Protein AF-A0A412G5H3-F1 (afdb_monomer_lite)

pLDDT: mean 85.01, std 16.0, range [26.7, 97.06]

Structure (mmCIF, N/CA/C/O backbone):
data_AF-A0A412G5H3-F1
#
_entry.id   AF-A0A412G5H3-F1
#
loop_
_atom_site.group_PDB
_atom_site.id
_atom_site.type_symbol
_atom_site.label_atom_id
_atom_site.label_alt_id
_atom_site.label_comp_id
_atom_site.label_asym_id
_atom_site.label_entity_id
_atom_site.label_seq_id
_atom_site.pdbx_PDB_ins_code
_atom_site.Cartn_x
_atom_site.Cartn_y
_atom_site.Cartn_z
_atom_site.occupancy
_atom_site.B_iso_or_equiv
_atom_site.auth_seq_id
_atom_site.auth_comp_id
_atom_site.auth_asym_id
_atom_site.auth_atom_id
_atom_site.pdbx_PDB_model_num
ATOM 1 N N . MET A 1 1 ? 28.361 -11.683 17.039 1.00 38.72 1 MET A N 1
ATOM 2 C CA . MET A 1 1 ? 29.606 -11.942 16.290 1.00 38.72 1 MET A CA 1
ATOM 3 C C . MET A 1 1 ? 29.649 -10.974 15.115 1.00 38.72 1 MET A C 1
ATOM 5 O O . MET A 1 1 ? 29.244 -11.325 14.021 1.00 38.72 1 MET A O 1
ATOM 9 N N . PHE A 1 2 ? 30.035 -9.723 15.370 1.00 49.38 2 PHE A N 1
ATOM 10 C CA . PHE A 1 2 ? 30.485 -8.808 14.322 1.00 49.38 2 PHE A CA 1
ATOM 11 C C . PHE A 1 2 ? 31.995 -8.756 14.503 1.00 49.38 2 PHE A C 1
ATOM 13 O O . PHE A 1 2 ? 32.462 -8.358 15.569 1.00 49.38 2 PHE A O 1
ATOM 20 N N . ILE A 1 3 ? 32.736 -9.308 13.548 1.00 54.56 3 ILE A N 1
ATOM 21 C CA . ILE A 1 3 ? 34.193 -9.324 13.610 1.00 54.56 3 ILE A CA 1
ATOM 22 C C . ILE A 1 3 ? 34.660 -7.883 13.387 1.00 54.56 3 ILE A C 1
ATOM 24 O O . ILE A 1 3 ? 34.399 -7.298 12.341 1.00 54.56 3 ILE A O 1
ATOM 28 N N . ALA A 1 4 ? 35.292 -7.304 14.408 1.00 57.75 4 ALA A N 1
ATOM 29 C CA . ALA A 1 4 ? 35.921 -5.988 14.370 1.00 57.75 4 ALA A CA 1
ATOM 30 C C . ALA A 1 4 ? 37.308 -6.089 13.716 1.00 57.75 4 A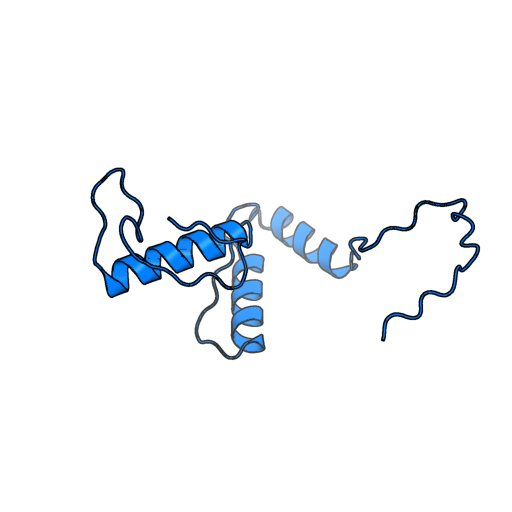LA A C 1
ATOM 32 O O . ALA A 1 4 ? 38.321 -5.737 14.316 1.00 57.75 4 ALA A O 1
ATOM 33 N N . GLU A 1 5 ? 37.366 -6.635 12.505 1.00 64.94 5 GLU A N 1
ATOM 34 C CA . GLU A 1 5 ? 38.575 -6.562 11.694 1.00 64.94 5 GLU A CA 1
ATOM 35 C C . GLU A 1 5 ? 38.544 -5.240 10.925 1.00 64.94 5 GLU A C 1
ATOM 37 O O . GLU A 1 5 ? 37.598 -4.938 10.195 1.00 64.94 5 GLU A O 1
ATOM 42 N N . ASN A 1 6 ? 39.574 -4.420 11.135 1.00 63.66 6 ASN A N 1
ATOM 43 C CA . ASN A 1 6 ? 39.787 -3.181 10.398 1.00 63.66 6 ASN A CA 1
ATOM 44 C C . ASN A 1 6 ? 40.200 -3.529 8.964 1.00 63.66 6 ASN A C 1
ATOM 46 O O . ASN A 1 6 ? 41.385 -3.611 8.649 1.00 63.66 6 ASN A O 1
ATOM 50 N N . HIS A 1 7 ? 39.216 -3.767 8.101 1.00 70.38 7 HIS A N 1
ATOM 51 C CA . HIS A 1 7 ? 39.452 -3.876 6.669 1.00 70.38 7 HIS A CA 1
ATOM 52 C C . HIS A 1 7 ? 39.784 -2.484 6.112 1.00 70.38 7 HIS A C 1
ATOM 54 O O . HIS A 1 7 ? 39.011 -1.541 6.287 1.00 70.38 7 HIS A O 1
ATOM 60 N N . ASP A 1 8 ? 40.921 -2.361 5.420 1.00 74.88 8 ASP A N 1
ATOM 61 C CA . ASP A 1 8 ? 41.285 -1.178 4.630 1.00 74.88 8 ASP A CA 1
ATOM 62 C C . ASP A 1 8 ? 40.389 -1.117 3.378 1.00 74.88 8 ASP A C 1
ATOM 64 O O . ASP A 1 8 ? 40.748 -1.566 2.285 1.00 74.88 8 ASP A O 1
ATOM 68 N N . ILE A 1 9 ? 39.142 -0.671 3.567 1.00 77.62 9 ILE A N 1
ATOM 69 C CA . ILE A 1 9 ? 38.141 -0.564 2.503 1.00 77.62 9 ILE A CA 1
ATOM 70 C C . ILE A 1 9 ? 38.444 0.696 1.698 1.00 77.62 9 ILE A C 1
ATOM 72 O O . ILE A 1 9 ? 38.086 1.810 2.084 1.00 77.62 9 ILE A O 1
ATOM 76 N N . LYS A 1 10 ? 39.076 0.512 0.540 1.00 81.56 10 LYS A N 1
ATOM 77 C CA . LYS A 1 10 ? 39.244 1.593 -0.430 1.00 81.56 10 LYS A CA 1
ATOM 78 C C . LYS A 1 10 ? 37.887 1.917 -1.067 1.00 81.56 10 LYS A C 1
ATOM 80 O O . LYS A 1 10 ? 37.222 0.994 -1.546 1.00 81.56 10 LYS A O 1
ATOM 85 N N . PRO A 1 11 ? 37.450 3.190 -1.079 1.00 78.25 11 PRO A N 1
ATOM 86 C CA . PRO A 1 11 ? 36.214 3.568 -1.747 1.00 78.25 11 PRO A CA 1
ATOM 87 C C . PRO A 1 11 ? 36.320 3.243 -3.238 1.00 78.25 11 PRO A C 1
ATOM 89 O O . PRO A 1 11 ? 37.343 3.498 -3.872 1.00 78.25 11 PRO A O 1
ATOM 92 N N . SER A 1 12 ? 35.262 2.655 -3.791 1.00 77.62 12 SER A N 1
ATOM 93 C CA . SER A 1 12 ? 35.169 2.399 -5.224 1.00 77.62 12 SER A CA 1
ATOM 94 C C . SER A 1 12 ? 35.182 3.714 -6.000 1.00 77.62 12 SER A C 1
ATOM 96 O O . SER A 1 12 ? 34.569 4.696 -5.583 1.00 77.62 12 SER A O 1
ATOM 98 N N . GLU A 1 13 ? 35.824 3.718 -7.166 1.00 82.12 13 GLU A N 1
ATOM 99 C CA . GLU A 1 13 ? 35.853 4.893 -8.050 1.00 82.12 13 GLU A CA 1
ATOM 100 C C . GLU A 1 13 ? 34.446 5.293 -8.533 1.00 82.12 13 GLU A C 1
ATOM 102 O O . GLU A 1 13 ? 34.172 6.464 -8.785 1.00 82.12 13 GLU A O 1
ATOM 107 N N . ALA A 1 14 ? 33.528 4.324 -8.612 1.00 86.88 14 ALA A N 1
ATOM 108 C CA . ALA A 1 14 ? 32.127 4.530 -8.958 1.00 86.88 14 ALA A CA 1
ATOM 109 C C . ALA A 1 14 ? 31.209 4.465 -7.726 1.00 86.88 14 ALA A C 1
ATOM 111 O O . ALA A 1 14 ? 31.468 3.737 -6.766 1.00 86.88 14 ALA A O 1
ATOM 112 N N . LYS A 1 15 ? 30.081 5.184 -7.778 1.00 88.00 15 LYS A N 1
ATOM 113 C CA . LYS A 1 15 ? 29.051 5.160 -6.731 1.00 88.00 15 LYS A CA 1
ATOM 114 C C . LYS A 1 15 ? 28.384 3.782 -6.663 1.00 88.00 15 LYS A C 1
ATOM 116 O O . LYS A 1 15 ? 27.693 3.386 -7.598 1.00 88.00 15 LYS A O 1
ATOM 121 N N . ILE A 1 16 ? 28.527 3.094 -5.532 1.00 88.75 16 ILE A N 1
ATOM 122 C CA . ILE A 1 16 ? 27.803 1.847 -5.252 1.00 88.75 16 ILE A CA 1
ATOM 123 C C . ILE A 1 16 ? 26.413 2.202 -4.716 1.00 88.75 16 ILE A C 1
ATOM 125 O O . ILE A 1 16 ? 26.277 2.848 -3.676 1.00 88.75 16 ILE A O 1
ATOM 129 N N . LEU A 1 17 ? 25.369 1.802 -5.440 1.00 89.81 17 LEU A N 1
ATOM 130 C CA . LEU A 1 17 ? 23.981 1.940 -5.001 1.00 89.81 17 LEU A CA 1
ATOM 131 C C . LEU A 1 17 ? 23.580 0.704 -4.188 1.00 89.81 17 LEU A C 1
ATOM 133 O O . LEU A 1 17 ? 23.817 -0.416 -4.625 1.00 89.81 17 LEU A O 1
ATOM 137 N N . LEU A 1 18 ? 22.940 0.904 -3.031 1.00 92.88 18 LEU A N 1
ATOM 138 C CA . LEU A 1 18 ? 22.467 -0.202 -2.184 1.00 92.88 18 LEU A CA 1
ATOM 139 C C . LEU A 1 18 ? 21.308 -0.975 -2.835 1.00 92.88 18 LEU A C 1
ATOM 141 O O . LEU A 1 18 ? 21.204 -2.188 -2.686 1.00 92.88 18 LEU A O 1
ATOM 145 N N . SER A 1 19 ? 20.438 -0.264 -3.555 1.00 92.00 19 SER A N 1
ATOM 146 C CA . SER A 1 19 ? 19.273 -0.830 -4.236 1.00 92.00 19 SER A CA 1
ATOM 147 C C . SER A 1 19 ? 18.894 0.034 -5.440 1.00 92.00 19 SER A C 1
ATOM 149 O O . SER A 1 19 ? 18.155 1.014 -5.311 1.00 92.00 19 SER A O 1
ATOM 151 N N . SER A 1 20 ? 19.422 -0.292 -6.617 1.00 92.12 20 SER A N 1
ATOM 152 C CA . SER A 1 20 ? 18.964 0.315 -7.867 1.00 92.12 20 SER A CA 1
ATOM 153 C C . SER A 1 20 ? 17.658 -0.340 -8.331 1.00 92.12 20 SER A C 1
ATOM 155 O O . SER A 1 20 ? 17.499 -1.558 -8.203 1.00 92.12 20 SER A O 1
ATOM 157 N N . PRO A 1 21 ? 16.709 0.433 -8.888 1.00 90.31 21 PRO A N 1
ATOM 158 C CA . PRO A 1 21 ? 15.543 -0.158 -9.528 1.00 90.31 21 PRO A CA 1
ATOM 159 C C . PRO A 1 21 ? 15.997 -0.994 -10.730 1.00 90.31 21 PRO A C 1
ATOM 161 O O . PRO A 1 21 ? 16.794 -0.535 -11.549 1.00 90.31 21 PRO A O 1
ATOM 164 N N . THR A 1 22 ? 15.485 -2.218 -10.840 1.00 92.00 22 THR A N 1
ATOM 165 C CA . THR A 1 22 ? 15.706 -3.079 -12.009 1.00 92.00 22 THR A CA 1
ATOM 166 C C . THR A 1 22 ? 14.458 -3.025 -12.879 1.00 92.00 22 THR A C 1
ATOM 168 O O . THR A 1 22 ? 13.416 -3.551 -12.498 1.00 92.00 22 THR A O 1
ATOM 171 N N . MET A 1 23 ? 14.544 -2.342 -14.022 1.00 90.62 23 MET A N 1
ATOM 172 C CA . MET A 1 23 ? 13.427 -2.228 -14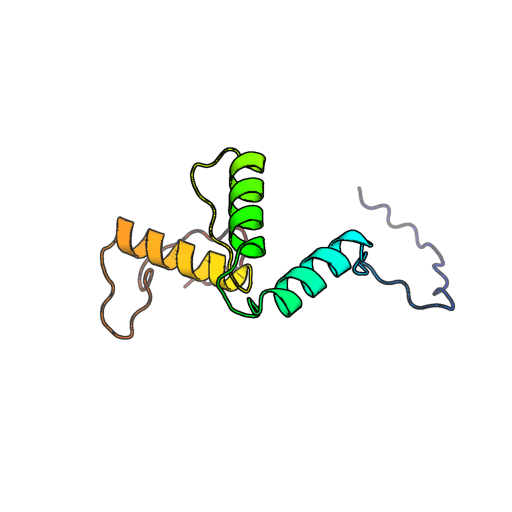.962 1.00 90.62 23 MET A CA 1
ATOM 173 C C . MET A 1 23 ? 13.416 -3.434 -15.900 1.00 90.62 23 MET A C 1
ATOM 175 O O . MET A 1 23 ? 14.396 -3.680 -16.603 1.00 90.62 23 MET A O 1
ATOM 179 N N . HIS A 1 24 ? 12.305 -4.167 -15.932 1.00 91.50 24 HIS A N 1
ATOM 180 C CA . HIS A 1 24 ? 12.110 -5.273 -16.865 1.00 91.50 24 HIS A CA 1
ATOM 181 C C . HIS A 1 24 ? 11.451 -4.775 -18.165 1.00 91.50 24 HIS A C 1
ATOM 183 O O . HIS A 1 24 ? 10.670 -3.821 -18.114 1.00 91.50 24 HIS A O 1
ATOM 189 N N . PRO A 1 25 ? 11.709 -5.407 -19.328 1.00 91.12 25 PRO A N 1
ATOM 190 C CA . PRO A 1 25 ? 11.076 -5.019 -20.594 1.00 91.12 25 PRO A CA 1
ATOM 191 C C . PRO A 1 25 ? 9.541 -5.020 -20.529 1.00 91.12 25 PRO A C 1
ATOM 193 O O . PRO A 1 25 ? 8.893 -4.113 -21.044 1.00 91.12 25 PRO A O 1
ATOM 196 N N . GLU A 1 26 ? 8.961 -5.984 -19.813 1.00 91.50 26 GLU A N 1
ATOM 197 C CA . GLU A 1 26 ? 7.512 -6.104 -19.609 1.00 91.50 26 GLU A CA 1
ATOM 198 C C . GLU A 1 26 ? 6.922 -4.905 -18.860 1.00 91.50 26 GLU A C 1
ATOM 200 O O . GLU A 1 26 ? 5.816 -4.466 -19.160 1.00 91.50 26 GLU A O 1
ATOM 205 N N . SER A 1 27 ? 7.679 -4.308 -17.928 1.00 90.06 27 SER A N 1
ATOM 206 C CA . SER A 1 27 ? 7.232 -3.118 -17.197 1.00 90.06 27 SER A CA 1
ATOM 207 C C . SER A 1 27 ? 6.919 -1.963 -18.144 1.00 90.06 27 SER A C 1
ATOM 209 O O . SER A 1 27 ? 6.016 -1.178 -17.869 1.00 90.06 27 SER A O 1
ATOM 211 N N . ARG A 1 28 ? 7.636 -1.863 -19.272 1.00 91.69 28 ARG A N 1
ATOM 212 C CA . ARG A 1 28 ? 7.351 -0.858 -20.296 1.00 91.69 28 ARG A CA 1
ATOM 213 C C . ARG A 1 28 ? 6.068 -1.179 -21.061 1.00 91.69 28 ARG A C 1
ATOM 215 O O . ARG A 1 28 ? 5.260 -0.279 -21.250 1.00 91.69 28 ARG A O 1
ATOM 222 N N . MET A 1 29 ? 5.854 -2.447 -21.410 1.00 94.25 29 MET A N 1
ATOM 223 C CA . MET A 1 29 ? 4.647 -2.893 -22.114 1.00 94.25 29 MET A CA 1
ATOM 224 C C . MET A 1 29 ? 3.370 -2.549 -21.336 1.00 94.25 29 MET A C 1
ATOM 226 O O . MET A 1 29 ? 2.437 -2.006 -21.916 1.00 94.25 29 MET A O 1
ATOM 230 N N . TYR A 1 30 ? 3.342 -2.783 -20.018 1.00 92.50 30 TYR A N 1
ATOM 231 C CA . TYR A 1 30 ? 2.173 -2.452 -19.190 1.00 92.50 30 TYR A CA 1
ATOM 232 C C . TYR A 1 30 ? 1.922 -0.945 -19.072 1.00 92.50 30 TYR A C 1
ATOM 234 O O . TYR A 1 30 ? 0.773 -0.515 -18.953 1.00 92.50 30 TYR A O 1
ATOM 242 N N . MET A 1 31 ? 2.987 -0.137 -19.090 1.00 91.69 31 MET A N 1
ATOM 243 C CA . MET A 1 31 ? 2.865 1.321 -19.093 1.00 91.69 31 MET A CA 1
ATOM 244 C C . MET A 1 31 ? 2.288 1.807 -20.420 1.00 91.69 31 MET A C 1
ATOM 246 O O . MET A 1 31 ? 1.348 2.595 -20.409 1.00 91.69 31 MET A O 1
ATOM 250 N N . ASP A 1 32 ? 2.809 1.308 -21.542 1.00 93.25 32 ASP A N 1
ATOM 251 C CA . ASP A 1 32 ? 2.320 1.663 -22.875 1.00 93.25 32 ASP A CA 1
ATOM 252 C C . ASP A 1 32 ? 0.844 1.224 -23.049 1.00 93.25 32 ASP A C 1
ATOM 254 O O . ASP A 1 32 ? 0.026 2.041 -23.462 1.00 93.25 32 ASP A O 1
ATOM 258 N N . GLU A 1 33 ? 0.444 0.024 -22.589 1.00 92.44 33 GLU A N 1
ATOM 259 C CA . GLU A 1 33 ? -0.971 -0.419 -22.576 1.00 92.44 33 GLU A CA 1
ATOM 260 C C . GLU A 1 33 ? -1.868 0.543 -21.778 1.00 92.44 33 GLU A C 1
ATOM 262 O O . GLU A 1 33 ? -2.977 0.868 -22.209 1.00 92.44 33 GLU A O 1
ATOM 267 N N . ALA A 1 34 ? -1.408 1.031 -20.621 1.00 92.75 34 ALA A N 1
ATOM 268 C CA . ALA A 1 34 ? -2.174 1.983 -19.815 1.00 92.75 34 ALA A CA 1
ATOM 269 C C . ALA A 1 34 ? -2.357 3.335 -20.524 1.00 92.75 34 ALA A C 1
ATOM 271 O O . ALA A 1 34 ? -3.424 3.942 -20.410 1.00 92.75 34 ALA A O 1
ATOM 272 N N . PHE A 1 35 ? -1.344 3.796 -21.265 1.00 92.81 35 PHE A N 1
ATOM 273 C CA . PHE A 1 35 ? -1.446 5.005 -22.084 1.00 92.81 35 PHE A CA 1
ATOM 274 C C . PHE A 1 35 ? -2.390 4.806 -23.273 1.00 92.81 35 PHE A C 1
ATOM 276 O O . PHE A 1 35 ? -3.296 5.619 -23.457 1.00 92.81 35 PHE A O 1
ATOM 283 N N . ASP A 1 36 ? -2.237 3.716 -24.025 1.00 93.56 36 ASP A N 1
ATOM 284 C CA . ASP A 1 36 ? -3.045 3.420 -25.216 1.00 93.56 36 ASP A CA 1
ATOM 285 C C . ASP A 1 36 ? -4.530 3.246 -24.873 1.00 93.56 36 ASP A C 1
ATOM 287 O O . ASP A 1 36 ? -5.417 3.679 -25.609 1.00 93.56 36 ASP A O 1
ATOM 291 N N . THR A 1 37 ? -4.815 2.642 -23.717 1.00 90.12 37 THR A N 1
ATOM 292 C CA . THR A 1 37 ? -6.181 2.446 -23.212 1.00 90.12 37 THR A CA 1
ATOM 293 C C . THR A 1 37 ? -6.715 3.641 -22.415 1.00 90.12 37 THR A C 1
ATOM 295 O O . THR A 1 37 ? -7.849 3.599 -21.935 1.00 90.12 37 THR A O 1
ATOM 298 N N . ASN A 1 38 ? -5.928 4.718 -22.296 1.00 89.25 38 ASN A N 1
ATOM 299 C CA . ASN A 1 38 ? -6.248 5.947 -21.569 1.00 89.25 38 ASN A CA 1
ATOM 300 C C . ASN A 1 38 ? -6.610 5.731 -20.080 1.00 89.25 38 ASN A C 1
ATOM 302 O O . ASN A 1 38 ? -7.369 6.499 -19.486 1.00 89.25 38 ASN A O 1
ATOM 306 N N . TRP A 1 39 ? -6.041 4.699 -19.453 1.00 87.38 39 TRP A N 1
ATOM 307 C CA . TRP A 1 39 ? -6.200 4.388 -18.027 1.00 87.38 39 TRP A CA 1
ATOM 308 C C . TRP A 1 39 ? -5.001 4.871 -17.205 1.00 87.38 39 TRP A C 1
ATOM 310 O O . TRP A 1 39 ? -4.383 4.121 -16.450 1.00 87.38 39 TRP A O 1
ATOM 320 N N . VAL A 1 40 ? -4.683 6.161 -17.319 1.00 85.75 40 VAL A N 1
ATOM 321 C CA . VAL A 1 40 ? -3.615 6.818 -16.543 1.00 85.75 40 VAL A CA 1
ATOM 322 C C . VAL A 1 40 ? -4.206 7.451 -15.277 1.00 85.75 40 VAL A C 1
ATOM 324 O O . VAL A 1 40 ? -4.173 8.663 -15.075 1.00 85.75 40 VAL A O 1
ATOM 327 N N . SER A 1 41 ? -4.840 6.629 -14.440 1.00 88.31 41 SER A N 1
ATOM 328 C CA . SER A 1 41 ? -5.537 7.075 -13.227 1.00 88.31 41 SER A CA 1
ATOM 329 C C . SER A 1 41 ? -5.348 6.086 -12.072 1.00 88.31 41 SER A C 1
ATOM 331 O O . SER A 1 4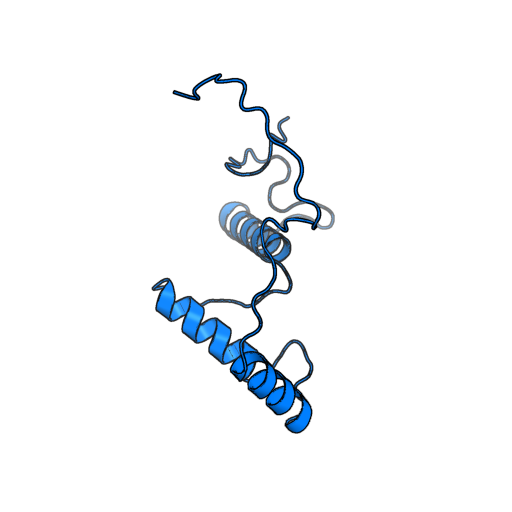1 ? -4.636 5.094 -12.185 1.00 88.31 41 SER A O 1
ATOM 333 N N . THR A 1 42 ? -6.004 6.336 -10.939 1.00 85.44 42 THR A N 1
ATOM 334 C CA . TH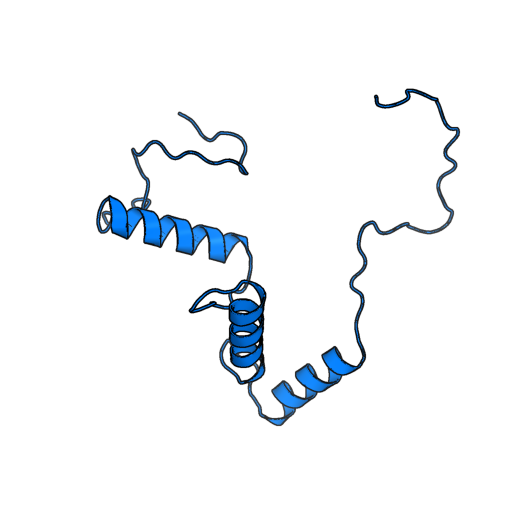R A 1 42 ? -6.035 5.440 -9.766 1.00 85.44 42 THR A CA 1
ATOM 335 C C . THR A 1 42 ? -6.967 4.240 -9.952 1.00 85.44 42 THR A C 1
ATOM 337 O O . THR A 1 42 ? -7.338 3.578 -8.987 1.00 85.44 42 THR A O 1
ATOM 340 N N . VAL A 1 43 ? -7.398 3.995 -11.185 1.00 83.25 43 VAL A N 1
ATOM 341 C CA . VAL A 1 43 ? -8.298 2.925 -11.600 1.00 83.25 43 VAL A CA 1
ATOM 342 C C . VAL A 1 43 ? -7.798 2.387 -12.934 1.00 83.25 43 VAL A C 1
ATOM 344 O O . VAL A 1 43 ? -7.330 3.154 -13.772 1.00 83.25 43 VAL A O 1
ATOM 347 N N . GLY A 1 44 ? -7.879 1.074 -13.123 1.00 89.31 44 GLY A N 1
ATOM 348 C CA . GLY A 1 44 ? -7.456 0.432 -14.362 1.00 89.31 44 GLY A CA 1
ATOM 349 C C . GLY A 1 44 ? -7.095 -1.036 -14.173 1.00 89.31 44 GLY A C 1
ATOM 350 O O . GLY A 1 44 ? -6.878 -1.505 -13.052 1.00 89.31 44 GLY A O 1
ATOM 351 N N . LYS A 1 45 ? -6.995 -1.740 -15.301 1.00 91.75 45 LYS A N 1
ATOM 352 C CA . LYS A 1 45 ? -6.714 -3.180 -15.375 1.00 91.75 45 LYS A CA 1
ATOM 353 C C . LYS A 1 45 ? -5.416 -3.566 -14.665 1.00 91.75 45 LYS A C 1
ATOM 355 O O . LYS A 1 45 ? -5.411 -4.487 -13.860 1.00 91.75 45 LYS A O 1
ATOM 360 N N . ASN A 1 46 ? -4.344 -2.801 -14.873 1.00 92.88 46 ASN A N 1
ATOM 361 C CA . ASN A 1 46 ? -3.049 -3.067 -14.240 1.00 92.88 46 ASN A CA 1
ATOM 362 C C . ASN A 1 46 ? -3.135 -3.076 -12.705 1.00 92.88 46 ASN A C 1
ATOM 364 O O . ASN A 1 46 ? -2.482 -3.890 -12.059 1.00 92.88 46 ASN A O 1
ATOM 368 N N . ILE A 1 47 ? -3.959 -2.200 -12.118 1.00 93.94 47 ILE A N 1
ATOM 369 C CA . ILE A 1 47 ? -4.131 -2.117 -10.661 1.00 93.94 47 ILE A CA 1
ATOM 370 C C . ILE A 1 47 ? -4.898 -3.341 -10.153 1.00 93.94 47 ILE A C 1
ATOM 372 O O . ILE A 1 47 ? -4.467 -3.971 -9.191 1.00 93.94 47 ILE A O 1
ATOM 376 N N . GLN A 1 48 ? -5.982 -3.709 -10.837 1.00 93.62 48 GLN A N 1
ATOM 377 C CA . GLN A 1 48 ? -6.816 -4.864 -10.491 1.00 93.62 48 GLN A CA 1
ATOM 378 C C . GLN A 1 48 ? -6.017 -6.173 -10.537 1.00 93.62 48 GLN A C 1
ATOM 380 O O . GLN A 1 48 ? -6.093 -6.979 -9.611 1.00 93.62 48 GLN A O 1
ATOM 385 N N . GLU A 1 49 ? -5.196 -6.359 -11.573 1.00 94.62 49 GLU A N 1
ATOM 386 C CA . GLU A 1 49 ? -4.320 -7.528 -11.687 1.00 94.62 49 GLU A CA 1
ATOM 387 C C . GLU A 1 49 ? -3.239 -7.534 -10.596 1.00 94.62 49 GLU A C 1
ATOM 389 O O . GLU A 1 49 ? -2.998 -8.566 -9.969 1.00 94.62 49 GLU A O 1
ATOM 394 N N . CYS A 1 50 ? -2.631 -6.380 -10.287 1.00 94.06 50 CYS A N 1
ATOM 395 C CA . CYS A 1 50 ? -1.684 -6.274 -9.173 1.00 94.06 50 CYS A CA 1
ATOM 396 C C . CYS A 1 50 ? -2.322 -6.681 -7.835 1.00 94.06 50 CYS A C 1
ATOM 398 O O . CYS A 1 50 ? -1.708 -7.412 -7.057 1.00 94.06 50 CYS A O 1
ATOM 400 N N . GLU A 1 51 ? -3.549 -6.231 -7.563 1.00 96.25 51 GLU A N 1
ATOM 401 C CA . GLU A 1 51 ? -4.296 -6.593 -6.356 1.00 96.25 51 GLU A CA 1
ATOM 402 C C . GLU A 1 51 ? -4.609 -8.093 -6.310 1.00 96.25 51 GLU A C 1
ATOM 404 O O . GLU A 1 51 ? -4.388 -8.735 -5.279 1.00 96.25 51 GLU A O 1
ATOM 409 N N . ALA A 1 52 ? -5.063 -8.675 -7.421 1.00 96.31 52 ALA A N 1
ATOM 410 C CA . ALA A 1 52 ? -5.372 -10.098 -7.513 1.00 96.31 52 ALA A CA 1
ATOM 411 C C . ALA A 1 52 ? -4.125 -10.971 -7.295 1.00 96.31 52 ALA A C 1
ATOM 413 O O . ALA A 1 52 ? -4.146 -11.886 -6.465 1.00 96.31 52 ALA A O 1
ATOM 414 N N . ILE A 1 53 ? -3.017 -10.648 -7.969 1.00 96.69 53 ILE A N 1
ATOM 415 C CA . ILE A 1 53 ? -1.738 -11.357 -7.831 1.00 96.69 53 ILE A CA 1
ATOM 416 C C . ILE A 1 53 ? -1.217 -11.237 -6.396 1.00 96.69 53 ILE A C 1
ATOM 418 O O . ILE A 1 53 ? -0.801 -12.236 -5.806 1.00 96.69 53 ILE A O 1
ATOM 422 N N . ALA A 1 54 ? -1.261 -10.041 -5.800 1.00 96.31 54 ALA A N 1
ATOM 423 C CA . ALA A 1 54 ? -0.830 -9.835 -4.420 1.00 96.31 54 ALA A CA 1
ATOM 424 C C . ALA A 1 54 ? -1.684 -10.642 -3.429 1.00 96.31 54 ALA A C 1
ATOM 426 O O . ALA A 1 54 ? -1.139 -11.311 -2.547 1.00 96.31 54 ALA A O 1
ATOM 427 N N . ALA A 1 55 ? -3.011 -10.635 -3.594 1.00 96.50 55 ALA A N 1
ATOM 428 C CA . ALA A 1 55 ? -3.928 -11.401 -2.757 1.00 96.50 55 ALA A CA 1
ATOM 429 C C . ALA A 1 55 ? -3.665 -12.912 -2.862 1.00 96.50 55 ALA A C 1
ATOM 431 O O . ALA A 1 55 ? -3.534 -13.588 -1.838 1.00 96.50 55 ALA A O 1
ATOM 432 N N . GLN A 1 56 ? -3.493 -13.425 -4.085 1.00 97.06 56 GLN A N 1
ATOM 433 C CA . GLN A 1 56 ? -3.169 -14.828 -4.339 1.00 97.06 56 GLN A CA 1
ATOM 434 C C . GLN A 1 56 ? -1.810 -15.214 -3.747 1.00 97.06 56 GLN A C 1
ATOM 436 O O . GLN A 1 56 ? -1.687 -16.264 -3.117 1.00 97.06 56 GLN A O 1
ATOM 441 N N . LYS A 1 57 ? -0.792 -14.363 -3.915 1.00 97.00 57 LYS A N 1
ATOM 442 C CA . LYS A 1 57 ? 0.572 -14.637 -3.452 1.00 97.00 57 LYS A CA 1
ATOM 443 C C . LYS A 1 57 ? 0.665 -14.735 -1.932 1.00 97.00 57 LYS A C 1
ATOM 445 O O . LYS A 1 57 ? 1.429 -15.555 -1.429 1.00 97.00 57 LYS A O 1
ATOM 450 N N . VAL A 1 58 ? -0.085 -13.899 -1.217 1.00 95.81 58 VAL A N 1
ATOM 451 C CA . VAL A 1 58 ? -0.114 -13.876 0.255 1.00 95.81 58 VAL A CA 1
ATOM 452 C C . VAL A 1 58 ? -1.132 -14.881 0.818 1.00 95.81 58 VAL A C 1
ATOM 454 O O . VAL A 1 58 ? -1.012 -15.291 1.970 1.00 95.81 58 VAL A O 1
ATOM 457 N N . GLY A 1 59 ? -2.111 -15.318 0.020 1.00 95.56 59 GLY A N 1
ATOM 458 C CA . GLY A 1 59 ? -3.167 -16.236 0.455 1.00 95.56 59 GLY A CA 1
ATOM 459 C C . GLY A 1 59 ? -4.302 -15.539 1.213 1.00 95.56 59 GLY A C 1
ATOM 460 O O . GLY A 1 59 ? -4.896 -16.120 2.120 1.00 95.56 59 GLY A O 1
ATOM 461 N N . ILE A 1 60 ? -4.598 -14.284 0.866 1.00 95.38 60 ILE A N 1
ATOM 462 C CA . ILE A 1 60 ? -5.680 -13.489 1.463 1.00 95.38 60 ILE A CA 1
ATOM 463 C C . ILE A 1 60 ? -6.816 -13.280 0.465 1.00 95.38 60 ILE A C 1
ATOM 465 O O . ILE A 1 60 ? -6.647 -13.408 -0.742 1.00 95.38 60 ILE A O 1
ATOM 469 N N . LYS A 1 61 ? -8.002 -12.939 0.975 1.00 94.19 61 LYS A N 1
ATOM 470 C CA . LYS A 1 61 ? -9.208 -12.788 0.146 1.00 94.19 61 LYS A CA 1
ATOM 471 C C . LYS A 1 61 ? -9.221 -11.513 -0.696 1.00 94.19 61 LYS A C 1
ATOM 473 O O . LYS A 1 61 ? -9.869 -11.483 -1.733 1.00 94.19 61 LYS A O 1
ATOM 478 N N . CYS A 1 62 ? -8.573 -10.456 -0.222 1.00 93.06 62 CYS A N 1
ATOM 479 C CA . CYS A 1 62 ? -8.580 -9.151 -0.870 1.00 93.06 62 CYS A CA 1
ATOM 480 C C . CYS A 1 62 ? -7.269 -8.417 -0.592 1.00 93.06 62 CYS A C 1
ATOM 482 O O . CYS A 1 62 ? -6.774 -8.448 0.537 1.00 93.06 62 CYS A O 1
ATOM 484 N N . ALA A 1 63 ? -6.758 -7.717 -1.597 1.00 95.31 63 ALA A N 1
ATOM 485 C CA . ALA A 1 63 ? -5.692 -6.735 -1.468 1.00 95.31 63 ALA A CA 1
ATOM 486 C C . ALA A 1 63 ? -6.186 -5.402 -2.039 1.00 95.31 63 ALA A C 1
ATOM 488 O O . ALA A 1 63 ? -7.087 -5.391 -2.872 1.00 95.31 63 ALA A O 1
ATOM 489 N N . VAL A 1 64 ? -5.620 -4.297 -1.556 1.00 94.69 64 VAL A N 1
ATOM 490 C CA . VAL A 1 64 ? -5.946 -2.947 -2.030 1.00 94.69 64 VAL A CA 1
ATOM 491 C C . VAL A 1 64 ? -4.643 -2.230 -2.349 1.00 94.69 64 VAL A C 1
ATOM 493 O O . VAL A 1 64 ? -3.777 -2.103 -1.478 1.00 94.69 64 VAL A O 1
ATOM 496 N N . ALA A 1 65 ? -4.499 -1.774 -3.587 1.00 94.81 65 ALA A N 1
ATOM 497 C CA . ALA A 1 65 ? -3.356 -1.008 -4.044 1.00 94.81 65 ALA A CA 1
ATOM 498 C C . ALA A 1 65 ? -3.467 0.443 -3.562 1.00 94.81 65 ALA A C 1
ATOM 500 O O . ALA A 1 65 ? -4.500 1.099 -3.690 1.00 94.81 65 ALA A O 1
ATOM 501 N N . LEU A 1 66 ? -2.380 0.958 -2.992 1.00 94.88 66 LEU A N 1
ATOM 502 C CA . LEU A 1 66 ? -2.295 2.315 -2.456 1.00 94.88 66 LEU A CA 1
ATOM 503 C C . LEU A 1 66 ? -1.021 2.988 -2.957 1.00 94.88 66 LEU A C 1
ATOM 505 O O . LEU A 1 66 ? -0.071 2.324 -3.362 1.00 94.88 66 LEU A O 1
ATOM 509 N N . SER A 1 67 ? -0.986 4.317 -2.885 1.00 94.25 67 SER A N 1
ATOM 510 C CA . SER A 1 67 ? 0.145 5.117 -3.370 1.00 94.25 67 SER A CA 1
ATOM 511 C C . SER A 1 67 ? 1.458 4.845 -2.628 1.00 94.25 67 SER A C 1
ATOM 513 O O . SER A 1 67 ? 2.531 4.993 -3.206 1.00 94.25 67 SER A O 1
ATOM 515 N N . ALA A 1 68 ? 1.387 4.468 -1.348 1.00 94.38 68 ALA A N 1
ATOM 516 C CA . ALA A 1 68 ? 2.547 4.170 -0.519 1.00 94.38 68 ALA A CA 1
ATOM 517 C C . ALA A 1 68 ? 2.189 3.255 0.660 1.00 94.38 68 ALA A C 1
ATOM 519 O O . ALA A 1 68 ? 1.052 3.219 1.136 1.00 94.38 68 ALA A O 1
ATOM 520 N N . CYS A 1 69 ? 3.203 2.586 1.211 1.00 91.69 69 CYS A N 1
ATOM 521 C CA . CYS A 1 69 ? 3.052 1.732 2.391 1.00 91.69 69 CYS A CA 1
ATOM 522 C C . CYS A 1 69 ? 2.615 2.518 3.647 1.00 91.69 69 CYS A C 1
ATOM 524 O O . CYS A 1 69 ? 1.840 2.021 4.460 1.00 91.69 69 CYS A O 1
ATOM 526 N N . THR A 1 70 ? 3.028 3.780 3.792 1.00 93.44 70 THR A N 1
ATOM 527 C CA . THR A 1 70 ? 2.593 4.639 4.909 1.00 93.44 70 THR A CA 1
ATOM 528 C C . THR A 1 70 ? 1.096 4.946 4.860 1.00 93.44 70 THR A C 1
ATOM 530 O O . THR A 1 70 ? 0.443 4.959 5.902 1.00 93.44 70 THR A O 1
ATOM 533 N N . ALA A 1 71 ? 0.526 5.122 3.661 1.00 95.06 71 ALA A N 1
ATOM 534 C CA . ALA A 1 71 ? -0.916 5.268 3.476 1.00 95.06 71 ALA A CA 1
ATOM 535 C C . ALA A 1 71 ? -1.659 3.967 3.817 1.00 95.06 71 ALA A C 1
ATOM 537 O O . ALA A 1 71 ? -2.701 4.015 4.471 1.00 95.06 71 ALA A O 1
ATOM 538 N N . ALA A 1 72 ? -1.092 2.811 3.451 1.00 94.31 72 ALA A N 1
ATOM 539 C CA . ALA A 1 72 ? -1.625 1.505 3.837 1.00 94.31 72 ALA A CA 1
ATOM 540 C C . ALA A 1 72 ? -1.683 1.348 5.358 1.00 94.31 72 ALA A C 1
ATOM 542 O O . ALA A 1 72 ? -2.743 1.055 5.907 1.00 94.31 72 ALA A O 1
ATOM 543 N N . LEU A 1 73 ? -0.580 1.632 6.054 1.00 92.44 73 LEU A N 1
ATOM 544 C CA . LEU A 1 73 ? -0.536 1.592 7.516 1.00 92.44 73 LEU A CA 1
ATOM 545 C C . LEU A 1 73 ? -1.533 2.568 8.147 1.00 92.44 73 LEU A C 1
ATOM 547 O O . LEU A 1 73 ? -2.238 2.194 9.082 1.00 92.44 73 LEU A O 1
ATOM 551 N N . HIS A 1 74 ? -1.643 3.786 7.616 1.00 92.69 74 HIS A N 1
ATOM 552 C CA . HIS A 1 74 ? -2.605 4.771 8.103 1.00 92.69 74 HIS A CA 1
ATOM 553 C C . HIS A 1 74 ? -4.051 4.258 8.007 1.00 92.69 74 HIS A C 1
ATOM 555 O O . HIS A 1 74 ? -4.782 4.297 9.000 1.00 92.69 74 HIS A O 1
ATOM 561 N N . LEU A 1 75 ? -4.462 3.726 6.851 1.00 94.19 75 LEU A N 1
ATOM 562 C CA . LEU A 1 75 ? -5.806 3.171 6.670 1.00 94.19 75 LEU A CA 1
ATOM 563 C C . LEU A 1 75 ? -6.039 1.927 7.535 1.00 94.19 75 LEU A C 1
ATOM 565 O O . LEU A 1 75 ? -7.104 1.808 8.140 1.00 94.19 75 LEU A O 1
ATOM 569 N N . CYS A 1 76 ? -5.044 1.045 7.662 1.00 93.19 76 CYS A N 1
ATOM 570 C CA . CYS A 1 76 ? -5.115 -0.132 8.527 1.00 93.19 76 CYS A CA 1
ATOM 571 C C . CYS A 1 76 ? -5.352 0.250 9.994 1.00 93.19 76 CYS A C 1
ATOM 573 O O . CYS A 1 76 ? -6.248 -0.301 10.631 1.00 93.19 76 CYS A O 1
ATOM 575 N N . VAL A 1 77 ? -4.594 1.217 10.525 1.00 92.50 77 VAL A N 1
ATOM 576 C CA . VAL A 1 77 ? -4.753 1.688 11.911 1.00 92.50 77 VAL A CA 1
ATOM 577 C C . VAL A 1 77 ? -6.097 2.384 12.098 1.00 92.50 77 VAL A C 1
ATOM 579 O O . VAL A 1 77 ? -6.774 2.139 13.095 1.00 92.50 77 VAL A O 1
ATOM 582 N N . LYS A 1 78 ? -6.522 3.206 11.132 1.00 92.81 78 LYS A N 1
ATOM 583 C CA . LYS A 1 78 ? -7.827 3.873 11.179 1.00 92.81 78 LYS A CA 1
ATOM 584 C C . LYS A 1 78 ? -8.977 2.865 11.211 1.00 92.81 78 LYS A C 1
ATOM 586 O O . LYS A 1 78 ? -9.845 2.974 12.071 1.00 92.81 78 LYS A O 1
ATOM 591 N N . LEU A 1 79 ? -8.951 1.862 10.332 1.00 93.38 79 LEU A N 1
ATOM 592 C CA . LEU A 1 79 ? -9.960 0.804 10.274 1.00 93.38 79 LEU A CA 1
ATOM 593 C C . LEU A 1 79 ? -9.954 -0.061 11.542 1.00 93.38 79 LEU A C 1
ATOM 595 O O . LEU A 1 79 ? -11.016 -0.406 12.054 1.00 93.38 79 LEU A O 1
ATOM 599 N N . ALA A 1 80 ? -8.776 -0.417 12.058 1.00 92.56 80 ALA A N 1
ATOM 600 C CA . ALA A 1 80 ? -8.658 -1.176 13.301 1.00 92.56 80 ALA A CA 1
ATOM 601 C C . ALA A 1 80 ? -9.203 -0.383 14.499 1.00 92.56 80 ALA A C 1
ATOM 603 O O . ALA A 1 80 ? -9.968 -0.928 15.291 1.00 92.56 80 ALA A O 1
ATOM 604 N N . GLY A 1 81 ? -8.862 0.906 14.598 1.00 92.81 81 GLY A N 1
ATOM 605 C CA . GLY A 1 81 ? -9.384 1.806 15.624 1.00 92.81 81 GLY A CA 1
ATOM 606 C C . GLY A 1 81 ? -10.903 1.943 15.548 1.00 92.81 81 GLY A C 1
ATOM 607 O O . GLY A 1 81 ? -11.574 1.779 16.560 1.00 92.81 81 GLY A O 1
ATOM 608 N N . GLU A 1 82 ? -11.456 2.130 14.346 1.00 93.81 82 GLU A N 1
ATOM 609 C CA . GLU A 1 82 ? -12.906 2.203 14.140 1.00 93.81 82 GLU A CA 1
ATOM 610 C C . GLU A 1 82 ? -13.616 0.901 14.535 1.00 93.81 82 GLU A C 1
ATOM 612 O O . GLU A 1 82 ? -14.650 0.936 15.200 1.00 93.81 82 GLU A O 1
ATOM 617 N N . ARG A 1 83 ? -13.041 -0.258 14.194 1.00 93.44 83 ARG A N 1
ATOM 618 C CA . ARG A 1 83 ? -13.600 -1.570 14.559 1.00 93.44 83 ARG A CA 1
ATOM 619 C C . ARG A 1 83 ? -13.552 -1.858 16.058 1.00 93.44 83 ARG A C 1
ATOM 621 O O . ARG A 1 83 ? -14.444 -2.532 16.560 1.00 93.44 83 ARG A O 1
ATOM 628 N N . LEU A 1 84 ? -12.514 -1.402 16.758 1.00 92.75 84 LEU A N 1
ATOM 629 C CA . LEU A 1 84 ? -12.312 -1.688 18.183 1.00 92.75 84 LEU A CA 1
ATOM 630 C C . LEU A 1 84 ? -12.980 -0.660 19.104 1.00 92.75 84 LEU A C 1
ATOM 632 O O . LEU A 1 84 ? -13.475 -1.022 20.168 1.00 92.75 84 LEU A O 1
ATOM 636 N N . TYR A 1 85 ? -12.962 0.617 18.722 1.00 90.88 85 TYR A N 1
ATOM 637 C CA . TYR A 1 85 ? -13.350 1.741 19.581 1.00 90.88 85 TYR A CA 1
ATOM 638 C C . TYR A 1 85 ? -14.509 2.573 19.025 1.00 90.88 85 TYR A C 1
ATOM 640 O O . TYR A 1 85 ? -14.982 3.477 19.713 1.00 90.88 85 TYR A O 1
ATOM 648 N N . GLY A 1 86 ? -14.974 2.275 17.811 1.00 92.38 86 GLY A N 1
ATOM 649 C CA . GLY A 1 86 ? -15.982 3.060 17.109 1.00 92.38 86 GLY A CA 1
ATOM 650 C C . GLY A 1 86 ? -15.398 4.269 16.375 1.00 92.38 86 GLY A C 1
ATOM 651 O O . GLY A 1 86 ? -14.191 4.518 16.361 1.00 92.38 86 GLY A O 1
ATOM 652 N N . LYS A 1 87 ? -16.281 5.032 15.727 1.00 91.88 87 LYS A N 1
ATOM 653 C CA . LYS A 1 87 ? -15.897 6.204 14.939 1.00 91.88 87 LYS A CA 1
ATOM 654 C C . LYS A 1 87 ? -15.360 7.323 15.853 1.00 91.88 87 LYS A C 1
ATOM 656 O O . LYS A 1 87 ? -16.072 7.717 16.777 1.00 91.88 87 LYS A O 1
ATOM 661 N N . PRO A 1 88 ? -14.154 7.869 15.598 1.00 89.69 88 PRO A N 1
ATOM 662 C CA . PRO A 1 88 ? -13.614 8.964 16.395 1.00 89.69 88 PRO A CA 1
ATOM 663 C C . PRO A 1 88 ? -14.399 10.263 16.173 1.00 89.69 88 PRO A C 1
ATOM 665 O O . PRO A 1 88 ? -15.021 10.472 15.126 1.00 89.69 88 PRO A O 1
ATOM 668 N N . ASN A 1 89 ? -14.324 11.157 17.159 1.00 90.62 89 ASN A N 1
ATOM 669 C CA . ASN A 1 89 ? -14.843 12.516 17.041 1.00 90.62 89 ASN A CA 1
ATOM 670 C C . ASN A 1 89 ? -14.114 13.284 15.927 1.00 90.62 89 ASN A C 1
ATOM 672 O O . ASN A 1 89 ? -12.968 12.993 15.580 1.00 90.62 89 ASN A O 1
ATOM 676 N N . ILE A 1 90 ? -14.787 14.287 15.366 1.00 90.62 90 ILE A N 1
ATOM 677 C CA . ILE A 1 90 ? -14.212 15.136 14.319 1.00 90.62 90 ILE A CA 1
ATOM 678 C C . ILE A 1 90 ? -12.973 15.846 14.880 1.00 90.62 90 ILE A C 1
ATOM 680 O O . ILE A 1 90 ? -13.042 16.449 15.945 1.00 90.62 90 ILE A O 1
ATOM 684 N N . GLY A 1 91 ? -11.853 15.769 14.157 1.00 91.31 91 GLY A N 1
ATOM 685 C CA . GLY A 1 91 ? -10.577 16.357 14.576 1.00 91.31 91 GLY A CA 1
ATOM 686 C C . GLY A 1 91 ? -9.706 15.458 15.460 1.00 91.31 91 GLY A C 1
ATOM 687 O O . GLY A 1 91 ? -8.582 15.847 15.757 1.00 91.31 91 GLY A O 1
ATOM 688 N N . HIS A 1 92 ? -10.174 14.261 15.827 1.00 91.44 92 HIS A N 1
ATOM 689 C CA . HIS A 1 92 ? -9.443 13.332 16.694 1.00 91.44 92 HIS A CA 1
ATOM 690 C C . HIS A 1 92 ? -8.946 12.083 15.959 1.00 91.44 92 HIS A C 1
ATOM 692 O O . HIS A 1 92 ? -9.546 11.605 14.988 1.00 91.44 92 HIS A O 1
ATOM 698 N N . GLY A 1 93 ? -7.824 11.543 16.435 1.00 88.38 93 GLY A N 1
ATOM 699 C CA . GLY A 1 93 ? -7.200 10.344 15.876 1.00 88.38 93 GLY A CA 1
ATOM 700 C C . GLY A 1 93 ? -7.956 9.063 16.243 1.00 88.38 93 GLY A C 1
ATOM 701 O O . GLY A 1 93 ? -8.505 8.937 17.333 1.00 88.38 93 GLY A O 1
ATOM 702 N N . ALA A 1 94 ? -7.931 8.051 15.367 1.00 89.50 94 ALA A N 1
ATOM 703 C CA . ALA A 1 94 ? -8.635 6.776 15.593 1.00 89.50 94 ALA A CA 1
ATOM 704 C C . ALA A 1 94 ? -8.157 5.994 16.837 1.00 89.50 94 ALA A C 1
ATOM 706 O O . ALA A 1 94 ? -8.862 5.119 17.333 1.00 89.50 94 ALA A O 1
ATOM 707 N N . VAL A 1 95 ? -6.956 6.295 17.331 1.00 90.19 95 VAL A N 1
ATOM 708 C CA . VAL A 1 95 ? -6.336 5.660 18.505 1.00 90.19 95 VAL A CA 1
ATOM 709 C C . VAL A 1 95 ? -5.986 6.680 19.595 1.00 90.19 95 VAL A C 1
ATOM 711 O O . VAL A 1 95 ? -5.186 6.396 20.481 1.00 90.19 95 VAL A O 1
ATOM 714 N N . GLU A 1 96 ? -6.569 7.877 19.539 1.00 89.31 96 GLU A N 1
ATOM 715 C CA . GLU A 1 96 ? -6.311 8.933 20.517 1.00 89.31 96 GLU A CA 1
ATOM 716 C C . GLU A 1 96 ? -6.702 8.496 21.937 1.00 89.31 96 GLU A C 1
ATOM 718 O O . GLU A 1 96 ? -7.755 7.894 22.158 1.00 89.31 96 GLU A O 1
ATOM 723 N N . GLY A 1 97 ? -5.810 8.735 22.903 1.00 88.12 97 GLY A N 1
ATOM 724 C CA . GLY A 1 97 ? -5.978 8.276 24.286 1.00 88.12 97 GLY A CA 1
ATOM 725 C C . GLY A 1 97 ? -5.925 6.751 24.465 1.00 88.12 97 GLY A C 1
ATOM 726 O O . GLY A 1 97 ? -6.254 6.247 25.541 1.00 88.12 97 GLY A O 1
ATOM 727 N N . ARG A 1 98 ? -5.531 5.985 23.435 1.00 87.06 98 ARG A N 1
ATOM 728 C CA . ARG A 1 98 ? -5.395 4.521 23.490 1.00 87.06 98 ARG A CA 1
ATOM 729 C C . ARG A 1 98 ? -3.926 4.115 23.524 1.00 87.06 98 ARG A C 1
ATOM 731 O O . ARG A 1 98 ? -3.077 4.707 22.870 1.00 87.06 98 ARG A O 1
ATOM 738 N N . ARG A 1 99 ? -3.629 3.045 24.263 1.00 86.44 99 ARG A N 1
ATOM 739 C CA . ARG A 1 99 ? -2.302 2.418 24.250 1.00 86.44 99 ARG A CA 1
ATOM 740 C C . ARG A 1 99 ? -2.237 1.438 23.086 1.00 86.44 99 ARG A C 1
ATOM 742 O O . ARG A 1 99 ? -2.966 0.451 23.087 1.00 86.44 99 ARG A O 1
ATOM 749 N N . VAL A 1 100 ? -1.374 1.715 22.114 1.00 83.31 100 VAL A N 1
ATOM 750 C CA . VAL A 1 100 ? -1.152 0.864 20.939 1.00 83.31 100 VAL A CA 1
ATOM 751 C C . VAL A 1 100 ? 0.284 0.357 20.931 1.00 83.31 100 VAL A C 1
ATOM 753 O O . VAL A 1 100 ? 1.216 1.103 21.216 1.00 83.31 100 VAL A O 1
ATOM 756 N N . PHE A 1 101 ? 0.472 -0.925 20.626 1.00 79.56 101 PHE A N 1
ATOM 757 C CA . PHE A 1 101 ? 1.805 -1.495 20.457 1.00 79.56 101 PHE A CA 1
ATOM 758 C C . PHE A 1 101 ? 2.263 -1.271 19.014 1.00 79.56 101 PHE A C 1
ATOM 760 O O . PHE A 1 101 ? 1.581 -1.693 18.081 1.00 79.56 101 PHE A O 1
ATOM 767 N N . CYS A 1 102 ? 3.408 -0.615 18.823 1.00 68.56 102 CYS A N 1
ATOM 768 C CA . CYS A 1 102 ? 4.005 -0.427 17.506 1.00 68.56 102 CYS A CA 1
ATOM 769 C C . CYS A 1 102 ? 5.380 -1.094 17.470 1.00 68.56 102 CYS A C 1
ATOM 771 O O . CYS A 1 102 ? 6.316 -0.639 18.120 1.00 68.56 102 CYS A O 1
ATOM 773 N N . SER A 1 103 ? 5.507 -2.176 16.706 1.00 64.69 103 SER A N 1
ATOM 774 C CA . SER A 1 103 ? 6.763 -2.917 16.547 1.00 64.69 103 SER A CA 1
ATOM 775 C C . SER A 1 103 ? 7.728 -2.287 15.533 1.00 64.69 103 SER A C 1
ATOM 777 O O . SER A 1 103 ? 8.868 -2.731 15.447 1.00 64.69 103 SER A O 1
ATOM 779 N N . PHE A 1 104 ? 7.304 -1.261 14.780 1.00 50.09 104 PHE A N 1
ATOM 780 C CA . PHE A 1 104 ? 8.085 -0.685 13.671 1.00 50.09 104 PHE A CA 1
ATOM 781 C C . PHE A 1 104 ? 8.183 0.850 13.639 1.00 50.09 104 PHE A C 1
ATOM 783 O O . PHE A 1 104 ? 8.710 1.416 12.684 1.00 50.09 104 PHE A O 1
ATOM 790 N N . VAL A 1 105 ? 7.752 1.544 14.692 1.00 43.44 105 VAL A N 1
ATOM 791 C CA . VAL A 1 105 ? 8.003 2.981 14.879 1.00 43.44 105 VAL A CA 1
ATOM 792 C C . VAL A 1 105 ? 8.591 3.146 16.272 1.00 43.44 105 VAL A C 1
ATOM 794 O O . VAL A 1 105 ? 8.024 2.629 17.233 1.00 43.44 105 VAL A O 1
ATOM 797 N N . LYS A 1 106 ? 9.749 3.818 16.378 1.00 34.62 106 LYS A N 1
ATOM 798 C CA . LYS A 1 106 ? 10.337 4.207 17.670 1.00 34.62 106 LYS A CA 1
ATOM 799 C C . LYS A 1 106 ? 9.228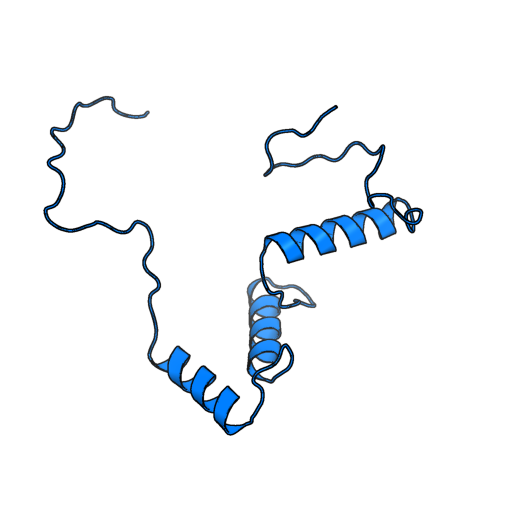 4.799 18.533 1.00 34.62 106 LYS A C 1
ATOM 801 O O . LYS A 1 106 ? 8.574 5.739 18.093 1.00 34.62 106 LYS A O 1
ATOM 806 N N . SER A 1 107 ? 9.029 4.201 19.705 1.00 34.16 107 SER A N 1
ATOM 807 C CA . SER A 1 107 ? 8.031 4.546 20.712 1.00 34.16 107 SER A CA 1
ATOM 808 C C . SER A 1 107 ? 7.581 6.004 20.644 1.00 34.16 107 SER A C 1
ATOM 810 O O . SER A 1 107 ? 8.323 6.899 21.035 1.00 34.16 107 SER A O 1
ATOM 812 N N . CYS A 1 108 ? 6.344 6.231 20.214 1.00 35.06 108 CYS A N 1
ATOM 813 C CA . CYS A 1 108 ? 5.590 7.366 20.721 1.00 35.06 108 CYS A 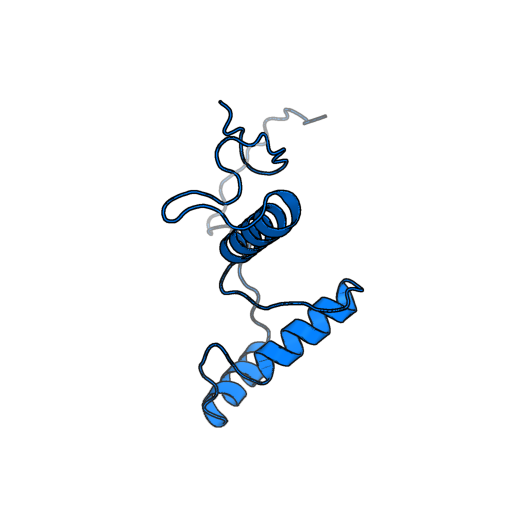CA 1
ATOM 814 C C . CYS A 1 108 ? 4.787 6.855 21.909 1.00 35.06 108 CYS A C 1
ATOM 816 O O . CYS A 1 108 ? 3.751 6.210 21.758 1.00 35.06 108 CYS A O 1
ATOM 818 N N . MET A 1 109 ? 5.343 7.084 23.090 1.00 26.70 109 MET A N 1
ATOM 819 C CA . MET A 1 109 ? 4.644 7.017 24.361 1.00 26.70 109 MET A CA 1
ATOM 820 C C . MET A 1 109 ? 5.449 7.845 25.365 1.00 26.70 109 MET A C 1
ATOM 822 O O . MET A 1 109 ? 6.682 7.777 25.306 1.00 26.70 109 MET A O 1
ATOM 826 N N . PRO A 1 110 ? 4.826 8.488 26.359 1.00 39.97 110 PRO A N 1
ATOM 827 C CA . PRO A 1 110 ? 3.438 8.952 26.466 1.00 39.97 110 PRO A CA 1
ATOM 828 C C . PRO A 1 110 ? 3.198 10.330 25.826 1.00 39.97 110 PRO A C 1
ATOM 830 O O . PRO A 1 110 ? 4.178 11.077 25.615 1.00 39.97 110 PRO A O 1
#

Radius of gyration: 21.76 Å; chains: 1; bounding box: 57×33×52 Å

Sequence (110 aa):
MFIAENHDIKPSEAKILLSSPTMHPESRMYMDEAFDTNWVSTVGKNIQECEAIAAQKVGIKCAVALSACTAALHLCVKLAGERLYGKPNIGHGAVEGRRVFCSFVKSCMP

InterPro domains:
  IPR000653 DegT/DnrJ/EryC1/StrS aminotransferase [PF01041] (25-81)
  IPR015421 Pyridoxal phosphate-dependent transferase, major domain [G3DSA:3.40.640.10] (2-95)
  IPR015424 Pyridoxal phosphate-dependent transferase [SSF53383] (16-80)

Secondary structure (DSSP, 8-state):
---------PPPSSPPPSS-----HHHHHHHHHHHHTT--SS-SHHHHHHHHHHHHHHT-S-----S-HHHHHHHHHHHHHHHHH-SPPTT--TTTT-----SSS-----

Organism: NCBI:txid61171

Foldseek 3Di:
DPDPDPDPDDDDPDDDDPDDDDDDPVNVVVVVVCVVVVVPDLDDDVQVVVFVCVCVVVVHDTGHDDPDVVVVVQVVLQVVLCVPPNDDDPPDGSQPVHDDDDPPDDDPDD